Protein AF-A0A662CRV1-F1 (afdb_monomer_lite)

Sequence (107 aa):
MHWSQKKFFLYLAVISISFFSFIIIIAPSELKAALFSPSTQKKQKTIKAYRLKSPIIIDGKLTEEAWRQSGLDDFTQSDPIDGGKPSEKTEVWIAYDENALYVAARL

pLDDT: mean 79.13, std 19.16, range [48.41, 98.12]

Radius of gyration: 34.38 Å; chains: 1; bounding box: 40×75×88 Å

Foldseek 3Di:
DPPPPVVVVVVVVVVVVVVVVVVVVCPPVVVVCVVPVPPPPPPDDDDDAAEDPDDDDPPLDQPDPQNPDWFDFPDADCPPDGRHDDPDGKGWHWYDYPPDIDIHMDD

Secondary structure (DSSP, 8-state):
--SSHHHHHHHHHHHHHHHHSSSSS---HHHHHHHT-----------PPEEPSSPPP-SS---SGGGSSPPB----B-SSSTTBPPSS--EEEEEE-SS-EEEEEE-

Structure (mmCIF, N/CA/C/O backbone):
data_AF-A0A662CRV1-F1
#
_entry.id   AF-A0A662CRV1-F1
#
loop_
_atom_site.group_PDB
_atom_site.id
_atom_site.type_symbol
_atom_site.label_atom_id
_atom_site.label_alt_id
_atom_site.label_comp_id
_atom_site.label_asym_id
_atom_site.label_entity_id
_atom_site.label_seq_id
_atom_site.pdbx_PDB_ins_code
_atom_site.Cartn_x
_atom_site.Cartn_y
_atom_site.Cartn_z
_atom_site.occupancy
_atom_site.B_iso_or_equiv
_atom_site.auth_seq_id
_atom_site.auth_comp_id
_atom_site.auth_asym_id
_atom_site.auth_atom_id
_atom_site.pdbx_PDB_model_num
ATOM 1 N N . MET A 1 1 ? 22.888 -62.833 -73.790 1.00 52.91 1 MET A N 1
ATOM 2 C CA . MET A 1 1 ? 23.392 -61.955 -72.706 1.00 52.91 1 MET A CA 1
ATOM 3 C C . MET A 1 1 ? 22.444 -60.765 -72.522 1.00 52.91 1 MET A C 1
ATOM 5 O O . MET A 1 1 ? 22.654 -59.740 -73.143 1.00 52.91 1 MET A O 1
ATOM 9 N N . HIS A 1 2 ? 21.360 -60.884 -71.743 1.00 55.88 2 HIS A N 1
ATOM 10 C CA . HIS A 1 2 ? 20.420 -59.758 -71.516 1.00 55.88 2 HIS A CA 1
ATOM 11 C C . HIS A 1 2 ? 19.843 -59.720 -70.079 1.00 55.88 2 HIS A C 1
ATOM 13 O O . HIS A 1 2 ? 18.860 -59.035 -69.806 1.00 55.88 2 HIS A O 1
ATOM 19 N N . TRP A 1 3 ? 20.460 -60.459 -69.143 1.00 49.31 3 TRP A N 1
ATOM 20 C CA . TRP A 1 3 ? 19.929 -60.737 -67.795 1.00 49.31 3 TRP A CA 1
ATOM 21 C C . TRP A 1 3 ? 20.591 -59.931 -66.653 1.00 49.31 3 TRP A C 1
ATOM 23 O O . TRP A 1 3 ? 20.144 -60.005 -65.513 1.00 49.31 3 TRP A O 1
ATOM 33 N N . SER A 1 4 ? 21.630 -59.130 -66.934 1.00 57.97 4 SER A N 1
ATOM 34 C CA . SER A 1 4 ? 22.438 -58.472 -65.884 1.00 57.97 4 SER A CA 1
ATOM 35 C C . SER A 1 4 ? 21.973 -57.052 -65.505 1.00 57.97 4 SER A C 1
ATOM 37 O O . SER A 1 4 ? 22.104 -56.636 -64.360 1.00 57.97 4 SER A O 1
ATOM 39 N N . GLN A 1 5 ? 21.339 -56.314 -66.422 1.00 56.28 5 GLN A N 1
ATOM 40 C CA . GLN A 1 5 ? 20.975 -54.903 -66.189 1.00 56.28 5 GLN A CA 1
ATOM 41 C C . GLN A 1 5 ? 19.761 -54.720 -65.258 1.00 56.28 5 GLN A C 1
ATOM 43 O O . GLN A 1 5 ? 19.679 -53.743 -64.519 1.00 56.28 5 GLN A O 1
ATOM 48 N N . LYS A 1 6 ? 18.831 -55.685 -65.228 1.00 52.44 6 LYS A N 1
ATOM 49 C CA . LYS A 1 6 ? 17.603 -55.576 -64.416 1.00 52.44 6 LYS A CA 1
ATOM 50 C C . LYS A 1 6 ? 17.856 -55.744 -62.912 1.00 52.44 6 LYS A C 1
ATOM 52 O O . LYS A 1 6 ? 17.123 -55.185 -62.105 1.00 52.44 6 LYS A O 1
ATOM 57 N N . LYS A 1 7 ? 18.911 -56.473 -62.530 1.00 54.25 7 LYS A N 1
ATOM 58 C CA . LYS A 1 7 ? 19.287 -56.679 -61.121 1.00 54.25 7 LYS A CA 1
ATOM 59 C C . LYS A 1 7 ? 19.965 -55.447 -60.519 1.00 54.25 7 LYS A C 1
ATOM 61 O O . LYS A 1 7 ? 19.757 -55.160 -59.349 1.00 54.25 7 LYS A O 1
ATOM 66 N N . PHE A 1 8 ? 20.699 -54.685 -61.331 1.00 55.56 8 PHE A N 1
ATOM 67 C CA . PHE A 1 8 ? 21.376 -53.459 -60.901 1.00 55.56 8 PHE A CA 1
ATOM 68 C C . PHE A 1 8 ? 20.378 -52.358 -60.492 1.00 55.56 8 PHE A C 1
ATOM 70 O O . PHE A 1 8 ? 20.561 -51.699 -59.473 1.00 55.56 8 PHE A O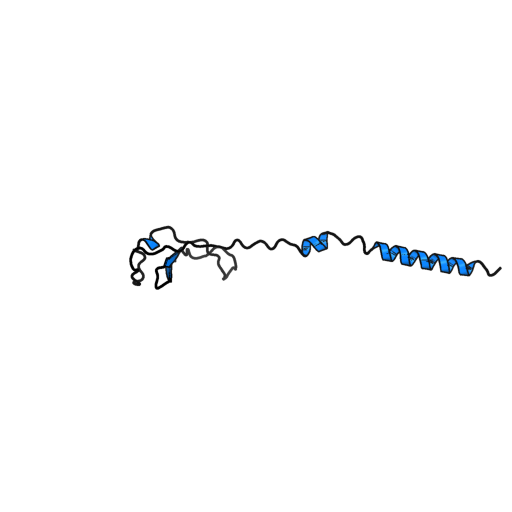 1
ATOM 77 N N . PHE A 1 9 ? 19.262 -52.237 -61.221 1.00 55.31 9 PHE A N 1
ATOM 78 C CA . PHE A 1 9 ? 18.179 -51.302 -60.887 1.00 55.31 9 PHE A CA 1
ATOM 79 C C . PHE A 1 9 ? 17.394 -51.695 -59.626 1.00 55.31 9 PHE A C 1
ATOM 81 O O . PHE A 1 9 ? 16.995 -50.819 -58.861 1.00 55.31 9 PHE A O 1
ATOM 88 N N . LEU A 1 10 ? 17.209 -52.995 -59.368 1.00 55.31 10 LEU A N 1
ATOM 89 C CA . LEU A 1 10 ? 16.529 -53.466 -58.156 1.00 55.31 10 LEU A CA 1
ATOM 90 C C . LEU A 1 10 ? 17.355 -53.220 -56.882 1.00 55.31 10 LEU A C 1
ATOM 92 O O . LEU A 1 10 ? 16.780 -52.885 -55.853 1.00 55.31 10 LEU A O 1
ATOM 96 N N . TYR A 1 11 ? 18.686 -53.333 -56.943 1.00 53.28 11 TYR A N 1
ATOM 97 C CA . TYR A 1 11 ? 19.550 -53.082 -55.781 1.00 53.28 11 TYR A CA 1
ATOM 98 C C . TYR A 1 11 ? 19.682 -51.589 -55.430 1.00 53.28 11 TYR A C 1
ATOM 100 O O . TYR A 1 11 ? 19.754 -51.248 -54.252 1.00 53.28 11 TYR A O 1
ATOM 108 N N . LEU A 1 12 ? 19.645 -50.689 -56.420 1.00 57.19 12 LEU A N 1
ATOM 109 C CA . LEU A 1 12 ? 19.692 -49.238 -56.185 1.00 57.19 12 LEU A CA 1
ATOM 110 C C . LEU A 1 12 ? 18.407 -48.691 -55.535 1.00 57.19 12 LEU A C 1
ATOM 112 O O . LEU A 1 12 ? 18.478 -47.776 -54.718 1.00 57.19 12 LEU A O 1
ATOM 116 N N . ALA A 1 13 ? 17.242 -49.278 -55.832 1.00 50.41 13 ALA A N 1
ATOM 117 C CA . ALA A 1 13 ? 15.963 -48.830 -55.273 1.00 50.41 13 ALA A CA 1
ATOM 118 C C . ALA A 1 13 ? 15.799 -49.160 -53.773 1.00 50.41 13 ALA A C 1
ATOM 120 O O . ALA A 1 13 ? 15.196 -48.386 -53.031 1.00 50.41 13 ALA A O 1
ATOM 121 N N . VAL A 1 14 ? 16.367 -50.276 -53.300 1.00 52.75 14 VAL A N 1
ATOM 122 C CA . VAL A 1 14 ? 16.234 -50.724 -51.897 1.00 52.75 14 VAL A CA 1
ATOM 123 C C . VAL A 1 14 ? 17.159 -49.942 -50.952 1.00 52.75 14 VAL A C 1
ATOM 125 O O . VAL A 1 14 ? 16.805 -49.694 -49.802 1.00 52.75 14 VAL A O 1
ATOM 128 N N . ILE A 1 15 ? 18.312 -49.471 -51.438 1.00 53.84 15 ILE A N 1
ATOM 129 C CA . ILE A 1 15 ? 19.279 -48.703 -50.633 1.00 53.84 15 ILE A CA 1
ATOM 130 C C . ILE A 1 15 ? 18.766 -47.280 -50.331 1.00 53.84 15 ILE A C 1
ATOM 132 O O . ILE A 1 15 ? 19.077 -46.727 -49.277 1.00 53.84 15 ILE A O 1
ATOM 136 N N . SER A 1 16 ? 17.909 -46.707 -51.186 1.00 52.88 16 SER A N 1
ATOM 137 C CA . SER A 1 16 ? 17.360 -45.356 -50.975 1.00 52.88 16 SER A CA 1
ATOM 138 C C . SER A 1 16 ? 16.255 -45.287 -49.912 1.00 52.88 16 SER A C 1
ATOM 140 O O . SER A 1 16 ? 16.074 -44.238 -49.297 1.00 52.88 16 SER A O 1
ATOM 142 N N . ILE A 1 17 ? 15.517 -46.377 -49.679 1.00 53.88 17 ILE A N 1
ATOM 143 C CA . ILE A 1 17 ? 14.407 -46.406 -48.709 1.00 53.88 17 ILE A CA 1
ATOM 144 C C . ILE A 1 17 ? 14.946 -46.620 -47.284 1.00 53.88 17 ILE A C 1
ATOM 146 O O . ILE A 1 17 ? 14.461 -46.005 -46.338 1.00 53.88 17 ILE A O 1
ATOM 150 N N . SER A 1 18 ? 16.029 -47.388 -47.129 1.00 53.19 18 SER A N 1
ATOM 151 C CA . SER A 1 18 ? 16.658 -47.630 -45.822 1.00 53.19 18 SER A CA 1
ATOM 152 C C . SER A 1 18 ? 17.426 -46.424 -45.263 1.00 53.19 18 SER A C 1
ATOM 154 O O . SER A 1 18 ? 17.521 -46.279 -44.047 1.00 53.19 18 SER A O 1
ATOM 156 N N . PHE A 1 19 ? 17.933 -45.522 -46.112 1.00 50.94 19 PHE A N 1
ATOM 157 C CA . P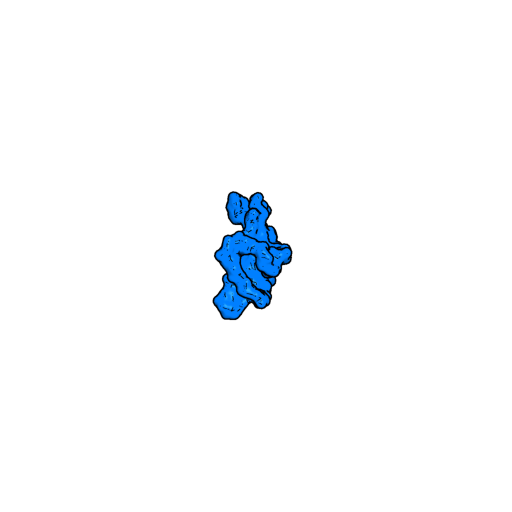HE A 1 19 ? 18.590 -44.289 -45.650 1.00 50.94 19 PHE A CA 1
ATOM 158 C C . PHE A 1 19 ? 17.603 -43.187 -45.242 1.00 50.94 19 PHE A C 1
ATOM 160 O O . PHE A 1 19 ? 17.922 -42.363 -44.388 1.00 50.94 19 PHE A O 1
ATOM 167 N N . PHE A 1 20 ? 16.388 -43.187 -45.796 1.00 48.41 20 PHE A N 1
ATOM 168 C CA . PHE A 1 20 ? 15.380 -42.174 -45.472 1.00 48.41 20 PHE A CA 1
ATOM 169 C C . PHE A 1 20 ? 14.625 -42.479 -44.168 1.00 48.41 20 PHE A C 1
ATOM 171 O O . PHE A 1 20 ? 14.168 -41.567 -43.484 1.00 48.41 20 PHE A O 1
ATOM 178 N N . SER A 1 21 ? 14.561 -43.751 -43.760 1.00 50.28 21 SER A N 1
ATOM 179 C CA . SER A 1 21 ? 13.949 -44.158 -42.487 1.00 50.28 21 SER A CA 1
ATOM 180 C C . SER A 1 21 ? 14.870 -44.029 -41.266 1.00 50.28 21 SER A C 1
ATOM 182 O O . SER A 1 21 ? 14.389 -44.163 -40.144 1.00 50.28 21 SER A O 1
ATOM 184 N N . PHE A 1 22 ? 16.162 -43.721 -41.441 1.00 50.88 22 PHE A N 1
ATOM 185 C CA . PHE A 1 22 ? 17.087 -43.529 -40.314 1.00 50.88 22 PHE A CA 1
ATOM 186 C C . PHE A 1 22 ? 17.210 -42.063 -39.851 1.00 50.88 22 PHE A C 1
ATOM 188 O O . PHE A 1 22 ? 17.685 -41.804 -38.749 1.00 50.88 22 PHE A O 1
ATOM 195 N N . ILE A 1 23 ? 16.720 -41.091 -40.635 1.00 51.41 23 ILE A N 1
ATOM 196 C CA . ILE A 1 23 ? 16.777 -39.659 -40.276 1.00 51.41 23 ILE A CA 1
ATOM 197 C C . ILE A 1 23 ? 15.689 -39.254 -39.261 1.00 51.41 23 ILE A C 1
ATOM 199 O O . ILE A 1 23 ? 15.831 -38.250 -38.571 1.00 51.41 23 ILE A O 1
ATOM 203 N N . ILE A 1 24 ? 14.631 -40.052 -39.080 1.00 52.38 24 ILE A N 1
ATOM 204 C CA . ILE A 1 24 ? 13.512 -39.693 -38.184 1.00 52.38 24 ILE A CA 1
ATOM 205 C C . ILE A 1 24 ? 13.788 -40.045 -36.705 1.00 52.38 24 ILE A C 1
ATOM 207 O O . ILE A 1 24 ? 13.128 -39.516 -35.814 1.00 52.38 24 ILE A O 1
ATOM 211 N N . ILE A 1 25 ? 14.781 -40.891 -36.404 1.00 55.62 25 ILE A N 1
ATOM 212 C CA . ILE A 1 25 ? 15.033 -41.358 -35.023 1.00 55.62 25 ILE A CA 1
ATOM 213 C C . ILE A 1 25 ? 15.991 -40.435 -34.255 1.00 55.62 25 ILE A C 1
ATOM 215 O O . ILE A 1 25 ? 15.979 -40.418 -33.026 1.00 55.62 25 ILE A O 1
ATOM 219 N N . ILE A 1 26 ? 16.754 -39.587 -34.946 1.00 60.94 26 ILE A N 1
ATOM 220 C CA . ILE A 1 26 ? 17.594 -38.568 -34.307 1.00 60.94 26 ILE A CA 1
ATOM 221 C C . ILE A 1 26 ? 16.821 -37.249 -34.288 1.00 60.94 26 ILE A C 1
ATOM 223 O O . ILE A 1 26 ? 17.234 -36.249 -34.867 1.00 60.94 26 ILE A O 1
ATOM 227 N N . ALA A 1 27 ? 15.653 -37.248 -33.643 1.00 60.94 27 ALA A N 1
ATOM 228 C CA . ALA A 1 27 ? 15.053 -35.991 -33.225 1.00 60.94 27 ALA A CA 1
ATOM 229 C C . ALA A 1 27 ? 16.084 -35.298 -32.316 1.00 60.94 27 ALA A C 1
ATOM 231 O O . ALA A 1 27 ? 16.444 -35.882 -31.289 1.00 60.94 27 ALA A O 1
ATOM 232 N N . PRO A 1 28 ? 16.604 -34.108 -32.666 1.00 62.69 28 PRO A N 1
ATOM 233 C CA . PRO A 1 28 ? 17.544 -33.423 -31.798 1.00 62.69 28 PRO A CA 1
ATOM 234 C C . PRO A 1 28 ? 16.819 -33.162 -30.477 1.00 62.69 28 PRO A C 1
ATOM 236 O O . PRO A 1 28 ? 15.818 -32.445 -30.434 1.00 62.69 28 PRO A O 1
ATOM 239 N N . SER A 1 29 ? 17.286 -33.785 -29.393 1.00 58.00 29 SER A N 1
ATOM 240 C CA . SER A 1 29 ? 16.776 -33.565 -28.031 1.00 58.00 29 SER A CA 1
ATOM 241 C C . SER A 1 29 ? 16.802 -32.081 -27.644 1.00 58.00 29 SER A C 1
ATOM 243 O O . SER A 1 29 ? 16.004 -31.640 -26.820 1.00 58.00 29 SER A O 1
ATOM 245 N N . GLU A 1 30 ? 17.650 -31.308 -28.323 1.00 55.50 30 GLU A N 1
ATOM 246 C CA . GLU A 1 30 ? 17.717 -29.846 -28.341 1.00 55.50 30 GLU A CA 1
ATOM 247 C C . GLU A 1 30 ? 16.354 -29.183 -28.646 1.00 55.50 30 GLU A C 1
ATOM 249 O O . GLU A 1 30 ? 15.975 -28.209 -27.998 1.00 55.50 30 GLU A O 1
ATOM 254 N N . LEU A 1 31 ? 15.560 -29.729 -29.584 1.00 55.06 31 LEU A N 1
ATOM 255 C CA . LEU A 1 31 ? 14.278 -29.132 -29.985 1.00 55.06 31 LEU A CA 1
ATOM 256 C C . LEU A 1 31 ? 13.192 -29.328 -28.917 1.00 55.06 31 LEU A C 1
ATOM 258 O O . LEU A 1 31 ? 12.335 -28.466 -28.739 1.00 55.06 31 LEU A O 1
ATOM 262 N N . LYS A 1 32 ? 13.237 -30.431 -28.155 1.00 53.78 32 LYS A N 1
ATOM 263 C CA . LYS A 1 32 ? 12.342 -30.623 -27.001 1.00 53.78 32 LYS A CA 1
ATOM 264 C C . LYS A 1 32 ? 12.690 -29.646 -25.878 1.00 53.78 32 LYS A C 1
ATOM 266 O O . LYS A 1 32 ? 11.781 -29.069 -25.294 1.00 53.78 32 LYS A O 1
ATOM 271 N N . ALA A 1 33 ? 13.976 -29.422 -25.607 1.00 57.31 33 ALA A N 1
ATOM 272 C CA . ALA A 1 33 ? 14.409 -28.493 -24.563 1.00 57.31 33 ALA A CA 1
ATOM 273 C C . ALA A 1 33 ? 13.978 -27.042 -24.847 1.00 57.31 33 ALA A C 1
ATOM 275 O O . ALA A 1 33 ? 13.557 -26.345 -23.929 1.00 57.31 33 ALA A O 1
ATOM 276 N N . ALA A 1 34 ? 13.987 -26.612 -26.115 1.00 60.03 34 ALA A N 1
ATOM 277 C CA . ALA A 1 34 ? 13.499 -25.288 -26.508 1.00 60.03 34 ALA A CA 1
ATOM 278 C C . ALA A 1 34 ? 11.977 -25.113 -26.315 1.00 60.03 34 ALA A C 1
ATOM 280 O O . ALA A 1 34 ? 11.525 -24.026 -25.958 1.00 60.03 34 ALA A O 1
ATOM 281 N N . LEU A 1 35 ? 11.185 -26.176 -26.507 1.00 58.97 35 LEU A N 1
ATOM 282 C CA . LEU A 1 35 ? 9.728 -26.158 -26.289 1.00 58.97 35 LEU A CA 1
ATOM 283 C C . LEU A 1 35 ? 9.338 -26.206 -24.804 1.00 58.97 35 LEU A C 1
ATOM 285 O O . LEU A 1 35 ? 8.253 -25.759 -24.440 1.00 58.97 35 LEU A O 1
ATOM 289 N N . PHE A 1 36 ? 10.221 -26.731 -23.955 1.00 58.53 36 PHE A N 1
ATOM 290 C CA . PHE A 1 36 ? 10.051 -26.807 -22.504 1.00 58.53 36 PHE A CA 1
ATOM 291 C C . PHE A 1 36 ? 11.099 -25.968 -21.778 1.00 58.53 36 PHE A C 1
ATOM 293 O O . PHE A 1 36 ? 11.612 -26.382 -20.737 1.00 58.53 36 PHE A O 1
ATOM 300 N N . SER A 1 37 ? 11.418 -24.785 -22.312 1.00 61.25 37 SER A N 1
ATOM 301 C CA . SER A 1 37 ? 12.139 -23.789 -21.527 1.00 61.25 37 SER A CA 1
ATOM 302 C C . SER A 1 37 ? 11.286 -23.537 -20.281 1.00 61.25 37 SER A C 1
ATOM 304 O O . SER A 1 37 ? 10.125 -23.141 -20.444 1.00 61.25 37 SER A O 1
ATOM 306 N N . PRO A 1 38 ? 11.758 -23.851 -19.057 1.00 61.12 38 PRO A N 1
ATOM 307 C CA . PRO A 1 38 ? 10.985 -23.576 -17.863 1.00 61.12 38 PRO A CA 1
ATOM 308 C C . PRO A 1 38 ? 10.742 -22.077 -17.889 1.00 61.12 38 PRO A C 1
ATOM 310 O O . PRO A 1 38 ? 11.686 -21.302 -17.744 1.00 61.12 38 PRO A O 1
ATOM 313 N N . SER A 1 39 ? 9.494 -21.672 -18.155 1.00 61.12 39 SER A N 1
ATOM 314 C CA . SER A 1 39 ? 9.083 -20.280 -18.044 1.00 61.12 39 SER A CA 1
ATOM 315 C C . SER A 1 39 ? 9.658 -19.812 -16.721 1.00 61.12 39 SER A C 1
ATOM 317 O O . SER A 1 39 ? 9.341 -20.428 -15.698 1.00 61.12 39 SER A O 1
ATOM 319 N N . THR A 1 40 ? 10.566 -18.837 -16.739 1.00 60.28 40 THR A N 1
ATOM 320 C CA . THR A 1 40 ? 11.097 -18.229 -15.524 1.00 60.28 40 THR A CA 1
ATOM 321 C C . THR A 1 40 ? 9.873 -17.842 -14.719 1.00 60.28 40 THR A C 1
ATOM 323 O O . THR A 1 40 ? 9.157 -16.917 -15.097 1.00 60.28 40 THR A O 1
ATOM 326 N N . GLN A 1 41 ? 9.538 -18.641 -13.700 1.00 59.03 41 GLN A N 1
ATOM 327 C CA . GLN A 1 41 ? 8.316 -18.452 -12.939 1.00 59.03 41 GLN A CA 1
ATOM 328 C C . GLN A 1 41 ? 8.483 -17.092 -12.290 1.00 59.03 41 GLN A C 1
ATOM 330 O O . GLN A 1 41 ? 9.281 -16.940 -11.363 1.00 59.03 41 GLN A O 1
ATOM 335 N N . LYS A 1 42 ? 7.823 -16.076 -12.856 1.00 66.25 42 LYS A N 1
ATOM 336 C CA . LYS A 1 42 ? 7.895 -14.707 -12.366 1.00 66.25 42 LYS A CA 1
ATOM 337 C C . LYS A 1 42 ? 7.376 -14.787 -10.943 1.00 66.25 42 LYS A C 1
ATOM 339 O O . LYS A 1 42 ? 6.190 -15.030 -10.733 1.00 66.25 42 LYS A O 1
ATOM 344 N N . LYS A 1 43 ? 8.293 -14.720 -9.976 1.00 73.75 43 LYS A N 1
ATOM 345 C CA . LYS A 1 43 ? 7.983 -14.931 -8.565 1.00 73.75 43 LYS A CA 1
ATOM 346 C C . LYS A 1 43 ? 6.847 -13.982 -8.210 1.00 73.75 43 LYS A C 1
ATOM 348 O O . LYS A 1 43 ? 7.002 -12.767 -8.329 1.00 73.75 43 LYS A O 1
ATOM 353 N N . GLN A 1 44 ? 5.695 -14.537 -7.850 1.00 82.88 44 GLN A N 1
ATOM 354 C CA . GLN A 1 44 ? 4.508 -13.735 -7.605 1.00 82.88 44 GLN A CA 1
ATOM 355 C C . GLN A 1 44 ? 4.752 -12.857 -6.376 1.00 82.88 44 GLN A C 1
ATOM 357 O O . GLN A 1 44 ? 4.916 -13.358 -5.260 1.00 82.88 44 GLN A O 1
ATOM 362 N N . LYS A 1 45 ? 4.837 -11.540 -6.590 1.00 86.69 45 LYS A N 1
ATOM 363 C CA . LYS A 1 45 ? 4.992 -10.572 -5.502 1.00 86.69 45 LYS A CA 1
ATOM 364 C C . LYS A 1 45 ? 3.718 -10.594 -4.662 1.00 86.69 45 LYS A C 1
ATOM 366 O O . LYS A 1 45 ? 2.615 -10.530 -5.194 1.00 86.69 45 LYS A O 1
ATOM 371 N N . THR A 1 46 ? 3.884 -10.733 -3.351 1.00 91.38 46 THR A N 1
ATOM 372 C CA . THR A 1 46 ? 2.783 -10.763 -2.385 1.00 91.38 46 THR A CA 1
ATOM 373 C C . THR A 1 46 ? 3.020 -9.673 -1.355 1.00 91.38 46 THR A C 1
ATOM 375 O O . THR A 1 46 ? 4.137 -9.521 -0.866 1.00 91.38 46 THR A O 1
ATOM 378 N N . ILE A 1 47 ? 1.964 -8.951 -0.999 1.00 91.75 47 ILE A N 1
ATOM 379 C CA . ILE A 1 47 ? 1.956 -7.965 0.079 1.00 91.75 47 ILE A CA 1
ATOM 380 C C . ILE A 1 47 ? 0.956 -8.416 1.144 1.00 91.75 47 ILE A C 1
ATOM 382 O O . ILE A 1 47 ? -0.126 -8.909 0.826 1.00 91.75 47 ILE A O 1
ATOM 386 N N . LYS A 1 48 ? 1.330 -8.293 2.420 1.00 93.31 48 LYS A N 1
ATOM 387 C CA . LYS A 1 48 ? 0.430 -8.601 3.535 1.00 93.31 48 LYS A CA 1
ATOM 388 C C . LYS A 1 48 ? -0.405 -7.369 3.856 1.00 93.31 48 LYS A C 1
ATOM 390 O O . LYS A 1 48 ? 0.153 -6.329 4.190 1.00 93.31 48 LYS A O 1
ATOM 395 N N . ALA A 1 49 ? -1.724 -7.508 3.788 1.00 95.88 49 ALA A N 1
ATOM 396 C CA . ALA A 1 49 ? -2.638 -6.456 4.204 1.00 95.88 49 ALA A CA 1
ATOM 397 C C . ALA A 1 49 ? -2.781 -6.435 5.737 1.00 95.88 49 ALA A C 1
ATOM 399 O O . ALA A 1 49 ? -2.959 -7.481 6.368 1.00 95.88 49 ALA A O 1
ATOM 400 N N . TYR A 1 50 ? -2.709 -5.250 6.338 1.00 96.75 50 TYR A N 1
ATOM 401 C CA . TYR A 1 50 ? -2.883 -5.050 7.776 1.00 96.75 50 TYR A CA 1
ATOM 402 C C . TYR A 1 50 ? -4.373 -4.981 8.136 1.00 96.75 50 TYR A C 1
ATOM 404 O O . TYR A 1 50 ? -5.100 -4.148 7.600 1.00 96.75 50 TYR A O 1
ATOM 412 N N . ARG A 1 51 ? -4.846 -5.818 9.067 1.00 97.50 51 ARG A N 1
ATOM 413 C CA . ARG A 1 51 ? -6.223 -5.706 9.572 1.00 97.50 51 ARG A CA 1
ATOM 414 C C . ARG A 1 51 ? -6.313 -4.563 10.579 1.00 97.50 51 ARG A C 1
ATOM 416 O O . ARG A 1 51 ? -5.627 -4.596 11.599 1.00 97.50 51 ARG A O 1
ATOM 423 N N . LEU A 1 52 ? -7.156 -3.576 10.302 1.00 97.44 52 LEU A N 1
ATOM 424 C CA . LEU A 1 52 ? -7.307 -2.392 11.140 1.00 97.44 52 LEU A CA 1
ATOM 425 C C . LEU A 1 52 ? -7.850 -2.738 12.533 1.00 97.44 52 LEU A C 1
ATOM 427 O O . LEU A 1 52 ? -8.741 -3.571 12.687 1.00 97.44 52 LEU A O 1
ATOM 431 N N . LYS A 1 53 ? -7.304 -2.062 13.550 1.00 95.50 53 LYS A N 1
ATOM 432 C CA . LYS A 1 53 ? -7.810 -2.075 14.936 1.00 95.50 53 LYS A CA 1
ATOM 433 C C . LYS A 1 53 ? -8.633 -0.828 15.268 1.00 95.50 53 LYS A C 1
ATOM 435 O O . LYS A 1 53 ? -9.372 -0.819 16.246 1.00 95.50 53 LYS A O 1
ATOM 440 N N . SER A 1 54 ? -8.476 0.216 14.463 1.00 93.94 54 SER A N 1
ATOM 441 C CA . SER A 1 54 ? -9.148 1.505 14.567 1.00 93.94 54 SER A CA 1
ATOM 442 C C . SER A 1 54 ? -9.397 2.054 13.158 1.00 93.94 54 SER A C 1
ATOM 444 O O . SER A 1 54 ? -8.641 1.702 12.247 1.00 93.94 54 SER A O 1
ATOM 446 N N . PRO A 1 55 ? -10.410 2.915 12.963 1.00 94.19 55 PRO A N 1
ATOM 447 C CA . PRO A 1 55 ? -10.681 3.523 11.662 1.00 94.19 55 PRO A CA 1
ATOM 448 C C . PRO A 1 55 ? -9.481 4.312 11.118 1.00 94.19 55 PRO A C 1
ATOM 450 O O . PRO A 1 55 ? -8.745 4.930 11.888 1.00 94.19 55 PRO A O 1
ATOM 453 N N . ILE A 1 56 ? -9.313 4.310 9.793 1.00 95.12 56 ILE A N 1
ATOM 454 C CA . ILE A 1 56 ? -8.377 5.190 9.076 1.00 95.12 56 ILE A CA 1
ATOM 455 C C . ILE A 1 56 ? -9.064 6.528 8.794 1.00 95.12 56 ILE A C 1
ATOM 457 O O . ILE A 1 56 ? -10.212 6.547 8.342 1.00 95.12 56 ILE A O 1
ATOM 461 N N . ILE A 1 57 ? -8.355 7.640 8.999 1.00 95.75 57 ILE A N 1
ATOM 462 C CA . ILE A 1 57 ? -8.808 8.965 8.572 1.00 95.75 57 ILE A CA 1
ATOM 463 C C . ILE A 1 57 ? -8.147 9.273 7.226 1.00 95.75 57 ILE A C 1
ATOM 465 O O . ILE A 1 57 ? -6.929 9.273 7.098 1.00 95.75 57 ILE A O 1
ATOM 469 N N . ILE A 1 58 ? -8.944 9.544 6.191 1.00 95.69 58 ILE A N 1
ATOM 470 C CA . ILE A 1 58 ? -8.417 9.851 4.852 1.00 95.69 58 ILE A CA 1
ATOM 471 C C . ILE A 1 58 ? -8.114 11.354 4.764 1.00 95.69 58 ILE A C 1
ATOM 473 O O . ILE A 1 58 ? -8.861 12.112 4.151 1.00 95.69 58 ILE A O 1
ATOM 477 N N . ASP A 1 59 ? -7.033 11.793 5.417 1.00 96.81 59 ASP A N 1
ATOM 478 C CA . ASP A 1 59 ? -6.564 13.192 5.412 1.00 96.81 59 ASP A CA 1
ATOM 479 C C . ASP A 1 59 ? -5.220 13.399 4.681 1.00 96.81 59 ASP A C 1
ATOM 481 O O . ASP A 1 59 ? -4.705 14.517 4.617 1.00 96.81 59 ASP A O 1
ATOM 485 N N . GLY A 1 60 ? -4.653 12.326 4.118 1.00 95.69 60 GLY A N 1
ATOM 486 C CA . GLY A 1 60 ? -3.367 12.337 3.418 1.00 95.69 60 GLY A CA 1
ATOM 487 C C . GLY A 1 60 ? -2.143 12.234 4.332 1.00 95.69 60 GLY A C 1
ATOM 488 O O . GLY A 1 60 ? -1.017 12.280 3.837 1.00 95.69 60 GLY A O 1
ATOM 489 N N . LYS A 1 61 ? -2.321 12.077 5.649 1.00 96.25 61 LYS A N 1
ATOM 490 C CA . LYS A 1 61 ? -1.221 11.852 6.589 1.00 96.25 61 LYS A CA 1
ATOM 491 C C . LYS A 1 61 ? -1.117 10.372 6.936 1.00 96.25 61 LYS A C 1
ATOM 493 O O . LYS A 1 61 ? -2.105 9.699 7.178 1.00 96.25 61 LYS A O 1
ATOM 498 N N . LEU A 1 62 ? 0.111 9.867 7.014 1.00 96.50 62 LEU A N 1
ATOM 499 C CA . LEU A 1 62 ? 0.390 8.464 7.333 1.00 96.50 62 LEU A CA 1
ATOM 500 C C . LEU A 1 62 ? 0.716 8.302 8.824 1.00 96.50 62 LEU A C 1
ATOM 502 O O . LEU A 1 62 ? 1.855 8.012 9.189 1.00 96.50 62 LEU A O 1
ATOM 506 N N . THR A 1 63 ? -0.254 8.574 9.702 1.00 95.69 63 THR A N 1
ATOM 507 C CA . THR A 1 63 ? -0.010 8.643 11.165 1.00 95.69 63 THR A CA 1
ATOM 508 C C . THR A 1 63 ? -0.484 7.413 11.938 1.00 95.69 63 THR A C 1
ATOM 510 O O . THR A 1 63 ? 0.021 7.123 13.035 1.00 95.69 63 THR A O 1
ATOM 513 N N . GLU A 1 64 ? -1.422 6.679 11.350 1.00 96.62 64 GLU A N 1
ATOM 514 C CA . GLU A 1 64 ? -2.058 5.486 11.885 1.00 96.62 64 GLU A CA 1
ATOM 515 C C . GLU A 1 64 ? -1.085 4.312 11.990 1.00 96.62 64 GLU A C 1
ATOM 517 O O . GLU A 1 64 ? -0.117 4.194 11.237 1.00 96.62 64 GLU A O 1
ATOM 522 N N . GLU A 1 65 ? -1.358 3.399 12.927 1.00 95.44 65 GLU A N 1
ATOM 523 C CA . GLU A 1 65 ? -0.483 2.253 13.206 1.00 95.44 65 GLU A CA 1
ATOM 524 C C . GLU A 1 65 ? -0.213 1.385 11.972 1.00 95.44 65 GLU A C 1
ATOM 526 O O . GLU A 1 65 ? 0.903 0.889 11.809 1.00 95.44 65 GLU A O 1
ATOM 531 N N . ALA A 1 66 ? -1.201 1.243 11.081 1.00 95.50 66 ALA A N 1
ATOM 532 C CA . ALA A 1 66 ? -1.084 0.456 9.855 1.00 95.50 66 ALA A CA 1
ATOM 533 C C . ALA A 1 66 ? 0.070 0.924 8.943 1.00 95.50 66 ALA A C 1
ATOM 535 O O . ALA A 1 66 ? 0.657 0.102 8.233 1.00 95.50 66 ALA A O 1
ATOM 536 N N . TRP A 1 67 ? 0.420 2.216 9.006 1.00 95.94 67 TRP A N 1
ATOM 537 C CA . TRP A 1 67 ? 1.406 2.879 8.145 1.00 95.94 67 TRP A CA 1
ATOM 538 C C . TRP A 1 67 ? 2.784 3.060 8.797 1.00 95.94 67 TRP A C 1
ATOM 540 O O . TRP A 1 67 ? 3.716 3.521 8.148 1.00 95.94 67 TRP A O 1
ATOM 550 N N . ARG A 1 68 ? 2.942 2.706 10.082 1.00 94.12 68 ARG A N 1
ATOM 551 C CA . ARG A 1 68 ? 4.208 2.897 10.822 1.00 94.12 68 ARG A CA 1
ATOM 552 C C . ARG A 1 68 ? 5.261 1.822 10.555 1.00 94.12 68 ARG A C 1
ATOM 554 O O . ARG A 1 68 ? 6.433 2.028 10.857 1.00 94.12 68 ARG A O 1
ATOM 561 N N . GLN A 1 69 ? 4.845 0.666 10.047 1.00 89.81 69 GLN A N 1
ATOM 562 C CA . GLN A 1 69 ? 5.745 -0.412 9.628 1.00 89.81 69 GLN A CA 1
ATOM 563 C C . GLN A 1 69 ? 6.384 -0.102 8.268 1.00 89.81 69 GLN A C 1
ATOM 565 O O . GLN A 1 69 ? 5.905 0.769 7.548 1.00 89.81 69 GLN A O 1
ATOM 570 N N . SER A 1 70 ? 7.424 -0.839 7.877 1.00 92.38 70 SER A N 1
ATOM 571 C CA . SER A 1 70 ? 8.002 -0.705 6.535 1.00 92.38 70 SER A CA 1
ATOM 572 C C . SER A 1 70 ? 6.972 -1.039 5.453 1.00 92.38 70 SER A C 1
ATOM 574 O O . SER A 1 70 ? 6.343 -2.100 5.502 1.00 92.38 70 SER A O 1
ATOM 576 N N . GLY A 1 71 ? 6.804 -0.132 4.491 1.00 93.69 71 GLY A N 1
ATOM 577 C CA . GLY A 1 71 ? 5.997 -0.369 3.297 1.00 93.69 71 GLY A CA 1
ATOM 578 C C . GLY A 1 71 ? 6.687 -1.327 2.331 1.00 93.69 71 GLY A C 1
ATOM 579 O O . GLY A 1 71 ? 7.887 -1.584 2.436 1.00 93.69 71 GLY A O 1
ATOM 580 N N . LEU A 1 72 ? 5.925 -1.857 1.378 1.00 95.62 72 LEU A N 1
ATOM 581 C CA . LEU A 1 72 ? 6.495 -2.530 0.216 1.00 95.62 72 LEU A CA 1
ATOM 582 C C . LEU A 1 72 ? 7.178 -1.480 -0.664 1.00 95.62 72 LEU A C 1
ATOM 584 O O . LEU A 1 72 ? 6.538 -0.496 -1.022 1.00 95.62 72 LEU A O 1
ATOM 588 N N . ASP A 1 73 ? 8.430 -1.718 -1.040 1.00 94.50 73 ASP A N 1
ATOM 589 C CA . ASP A 1 73 ? 9.242 -0.812 -1.863 1.00 94.50 73 ASP A CA 1
ATOM 590 C C . ASP A 1 73 ? 9.883 -1.484 -3.094 1.00 94.50 73 ASP A C 1
ATOM 592 O O . ASP A 1 73 ? 10.513 -0.824 -3.921 1.00 94.50 73 ASP A O 1
ATOM 596 N N . ASP A 1 74 ? 9.686 -2.793 -3.264 1.00 92.25 74 ASP A N 1
ATOM 597 C CA . ASP A 1 74 ? 10.177 -3.574 -4.405 1.00 92.25 74 ASP A CA 1
ATOM 598 C C . ASP A 1 74 ? 9.290 -3.351 -5.646 1.00 92.25 74 ASP A C 1
ATOM 600 O O . ASP A 1 74 ? 8.586 -4.250 -6.120 1.00 92.25 74 ASP A O 1
ATOM 604 N N . PHE A 1 75 ? 9.290 -2.126 -6.165 1.00 92.69 75 PHE A N 1
ATOM 605 C CA . PHE A 1 75 ? 8.654 -1.766 -7.431 1.00 92.69 75 PHE A CA 1
ATOM 606 C C . PHE A 1 75 ? 9.621 -1.930 -8.606 1.00 92.69 75 PHE A C 1
ATOM 608 O O . PHE A 1 75 ? 10.837 -1.858 -8.456 1.00 92.69 75 PHE A O 1
ATOM 615 N N . THR A 1 76 ? 9.065 -2.159 -9.794 1.00 92.69 76 THR A N 1
ATOM 616 C CA . THR A 1 76 ? 9.799 -2.151 -11.067 1.00 92.69 76 THR A CA 1
ATOM 617 C C . THR A 1 76 ? 9.246 -1.049 -11.944 1.00 92.69 76 THR A C 1
ATOM 619 O O . THR A 1 76 ? 8.037 -0.822 -11.962 1.00 92.69 76 THR A O 1
ATOM 622 N N . GLN A 1 77 ? 10.123 -0.398 -12.686 1.00 93.44 77 GLN A N 1
ATOM 623 C CA . GLN A 1 77 ? 9.751 0.667 -13.596 1.00 93.44 77 GLN A CA 1
ATOM 624 C C . GLN A 1 77 ? 9.222 0.098 -14.913 1.00 93.44 77 GLN A C 1
ATOM 626 O O . GLN A 1 77 ? 9.750 -0.898 -15.395 1.00 93.44 77 GLN A O 1
ATOM 631 N N . SER A 1 78 ? 8.184 0.711 -15.481 1.00 92.12 78 SER A N 1
ATOM 632 C CA . SER A 1 78 ? 7.690 0.381 -16.826 1.00 92.12 78 SER A CA 1
ATOM 633 C C . SER A 1 78 ? 8.221 1.339 -17.897 1.00 92.12 78 SER A C 1
ATOM 635 O O . SER A 1 78 ? 8.415 0.929 -19.036 1.00 92.12 78 SER A O 1
ATOM 637 N N . ASP A 1 79 ? 8.478 2.600 -17.540 1.00 90.06 79 ASP A N 1
ATOM 638 C CA . ASP A 1 79 ? 8.934 3.657 -18.449 1.00 90.06 79 ASP A CA 1
ATOM 639 C C . ASP A 1 79 ? 10.034 4.514 -17.792 1.00 90.06 79 ASP A C 1
ATOM 641 O O . ASP A 1 79 ? 9.933 4.795 -16.596 1.00 90.06 79 ASP A O 1
ATOM 645 N N . PRO A 1 80 ? 11.097 4.931 -18.509 1.00 90.81 80 PRO A N 1
ATOM 646 C CA . PRO A 1 80 ? 11.398 4.613 -19.914 1.00 90.81 80 PRO A CA 1
ATOM 647 C C . PRO A 1 80 ? 12.003 3.221 -20.133 1.00 90.81 80 PRO A C 1
ATOM 649 O O . PRO A 1 80 ? 12.148 2.783 -21.271 1.00 90.81 80 PRO A O 1
ATOM 652 N N . ILE A 1 81 ? 12.402 2.535 -19.060 1.00 93.81 81 ILE A N 1
ATOM 653 C CA . ILE A 1 81 ? 13.039 1.217 -19.123 1.00 93.81 81 ILE A CA 1
ATOM 654 C C . ILE A 1 81 ? 12.148 0.220 -18.390 1.00 93.81 81 ILE A C 1
ATOM 656 O O . ILE A 1 81 ? 12.110 0.214 -17.158 1.00 93.81 81 ILE A O 1
ATOM 660 N N . ASP A 1 82 ? 11.459 -0.629 -19.148 1.00 91.38 82 ASP A N 1
ATOM 661 C CA . ASP A 1 82 ? 10.619 -1.685 -18.588 1.00 91.38 82 ASP A CA 1
ATOM 662 C C . ASP A 1 82 ? 11.453 -2.708 -17.799 1.00 91.38 82 ASP A C 1
ATOM 664 O O . ASP A 1 82 ? 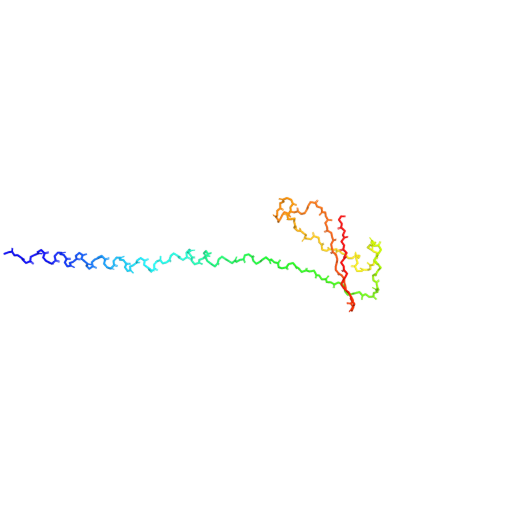12.532 -3.137 -18.215 1.00 91.38 82 ASP A O 1
ATOM 668 N N . GLY A 1 83 ? 10.965 -3.068 -16.615 1.00 89.62 83 GLY A N 1
ATOM 669 C CA . GLY A 1 83 ? 11.656 -3.911 -15.645 1.00 89.62 83 GLY A CA 1
ATOM 670 C C . GLY A 1 83 ? 12.851 -3.245 -14.952 1.00 89.62 83 GLY A C 1
ATOM 671 O O . GLY A 1 83 ? 13.521 -3.907 -14.156 1.00 89.62 83 GLY A O 1
ATOM 672 N N . GLY A 1 84 ? 13.130 -1.967 -15.227 1.00 92.38 84 GLY A N 1
ATOM 673 C CA . GLY A 1 84 ? 14.229 -1.221 -14.617 1.00 92.38 84 GLY A CA 1
ATOM 674 C C . GLY A 1 84 ? 14.038 -0.971 -13.117 1.00 92.38 84 GLY A C 1
ATOM 675 O O . GLY A 1 84 ? 12.945 -1.128 -12.562 1.00 92.38 84 GLY A O 1
ATOM 676 N N . LYS A 1 85 ? 15.116 -0.542 -12.446 1.00 92.75 85 LYS A N 1
ATOM 677 C CA . LYS A 1 85 ? 15.033 -0.037 -11.068 1.00 92.75 85 LYS A CA 1
ATOM 678 C C . LYS A 1 85 ? 14.193 1.253 -11.058 1.00 92.75 85 LYS A C 1
ATOM 680 O O . LYS A 1 85 ? 14.421 2.086 -11.934 1.00 92.75 85 LYS A O 1
ATOM 685 N N . PRO A 1 86 ? 13.278 1.441 -10.091 1.00 93.19 86 PRO A N 1
ATOM 686 C CA . PRO A 1 86 ? 12.461 2.646 -10.011 1.00 93.19 86 PRO A CA 1
ATOM 687 C C . PRO A 1 86 ? 13.329 3.892 -9.794 1.00 93.19 86 PRO A C 1
ATOM 689 O O . PRO A 1 86 ? 14.244 3.881 -8.965 1.00 93.19 86 PRO A O 1
ATOM 692 N N . SER A 1 87 ? 13.038 4.952 -10.550 1.00 93.81 87 SER A N 1
ATOM 693 C CA . SER A 1 87 ? 13.686 6.264 -10.437 1.00 93.81 87 SER A CA 1
ATOM 694 C C . SER A 1 87 ? 13.254 7.031 -9.187 1.00 93.81 87 SER A C 1
ATOM 696 O O . SER A 1 87 ? 14.052 7.777 -8.633 1.00 93.81 87 SER A O 1
ATOM 698 N N . GLU A 1 88 ? 12.021 6.807 -8.729 1.00 92.31 88 GLU A N 1
ATOM 699 C CA . GLU A 1 88 ? 11.435 7.409 -7.527 1.00 92.31 88 GLU A CA 1
ATOM 700 C C . GLU A 1 88 ? 11.218 6.340 -6.452 1.00 92.31 88 GLU A C 1
ATOM 702 O O . GLU A 1 88 ? 10.748 5.232 -6.740 1.00 92.31 88 GLU A O 1
ATOM 707 N N . LYS A 1 89 ? 11.549 6.655 -5.195 1.00 92.94 89 LYS A N 1
ATOM 708 C CA . LYS A 1 89 ? 11.414 5.692 -4.097 1.00 92.94 89 LYS A CA 1
ATOM 709 C C . LYS A 1 89 ? 9.957 5.618 -3.645 1.00 92.94 89 LYS A C 1
ATOM 711 O O . LYS A 1 89 ? 9.516 6.385 -2.806 1.00 92.94 89 LYS A O 1
ATOM 716 N N . THR A 1 90 ? 9.237 4.619 -4.134 1.00 95.31 90 THR A N 1
ATOM 717 C CA . THR A 1 90 ? 7.841 4.399 -3.742 1.00 95.31 90 THR A CA 1
ATOM 718 C C . THR A 1 90 ? 7.736 3.395 -2.596 1.00 95.31 90 THR A C 1
ATOM 720 O O . THR A 1 90 ? 8.262 2.292 -2.693 1.00 95.31 90 THR A O 1
ATOM 723 N N . GLU A 1 91 ? 7.011 3.750 -1.537 1.00 96.56 91 GLU A N 1
ATOM 724 C CA . GLU A 1 91 ? 6.577 2.840 -0.474 1.00 96.56 91 GLU A CA 1
ATOM 725 C C . GLU A 1 91 ? 5.047 2.734 -0.478 1.00 96.56 91 GLU A C 1
ATOM 727 O O . GLU A 1 91 ? 4.351 3.751 -0.503 1.00 96.56 91 GLU A O 1
ATOM 732 N N . VAL A 1 92 ? 4.517 1.507 -0.449 1.00 97.38 92 VAL A N 1
ATOM 733 C CA . VAL A 1 92 ? 3.071 1.233 -0.437 1.00 97.38 92 VAL A CA 1
ATOM 734 C C . VAL A 1 92 ? 2.681 0.340 0.732 1.00 97.38 92 VAL A C 1
ATOM 736 O O . VAL A 1 92 ? 3.348 -0.649 1.042 1.00 97.38 92 VAL A O 1
ATOM 739 N N . TRP A 1 93 ? 1.535 0.651 1.332 1.00 97.69 93 TRP A N 1
ATOM 740 C CA . TRP A 1 93 ? 0.894 -0.151 2.364 1.00 97.69 93 TRP A CA 1
ATOM 741 C C . TRP A 1 93 ? -0.534 -0.495 1.965 1.00 97.69 93 TRP A C 1
ATOM 743 O O . TRP A 1 93 ? -1.217 0.278 1.291 1.00 97.69 93 TRP A O 1
ATOM 753 N N . ILE A 1 94 ? -0.998 -1.647 2.442 1.00 97.56 94 ILE A N 1
ATOM 754 C CA . ILE A 1 94 ? -2.386 -2.075 2.299 1.00 97.56 94 ILE A CA 1
ATOM 755 C C . ILE A 1 94 ? -2.930 -2.397 3.685 1.00 97.56 94 ILE A C 1
ATOM 757 O O . ILE A 1 94 ? -2.306 -3.141 4.444 1.00 97.56 94 ILE A O 1
ATOM 761 N N . ALA A 1 95 ? -4.104 -1.864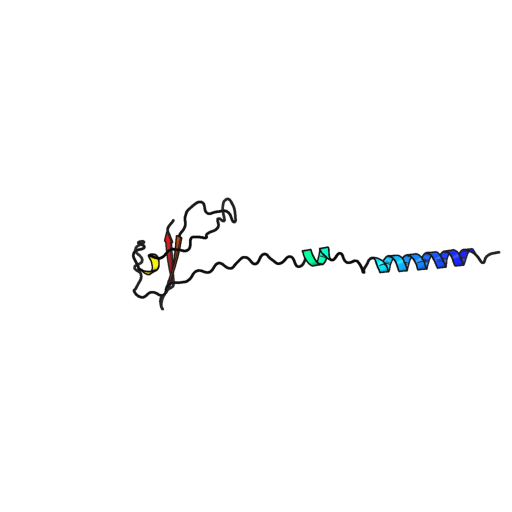 4.004 1.00 97.81 95 ALA A N 1
ATOM 762 C CA . ALA A 1 95 ? -4.861 -2.212 5.197 1.00 97.81 95 ALA A CA 1
ATOM 763 C C . ALA A 1 95 ? -6.321 -2.500 4.847 1.00 97.81 95 ALA A C 1
ATOM 765 O O . ALA A 1 95 ? -6.782 -2.142 3.768 1.00 97.81 95 ALA A O 1
ATOM 766 N N . TYR A 1 96 ? -7.051 -3.168 5.729 1.00 98.12 96 TYR A N 1
ATOM 767 C CA . TYR A 1 96 ? -8.463 -3.471 5.509 1.00 98.12 96 TYR A CA 1
ATOM 768 C C . TYR A 1 96 ? -9.239 -3.583 6.819 1.00 98.12 96 TYR A C 1
ATOM 770 O O . TYR A 1 96 ? -8.676 -3.911 7.869 1.00 98.12 96 TYR A O 1
ATOM 778 N N . ASP A 1 97 ? -10.544 -3.364 6.723 1.00 97.56 97 ASP A N 1
ATOM 779 C CA . ASP A 1 97 ? -11.539 -3.740 7.723 1.00 97.56 97 ASP A CA 1
ATOM 780 C C . ASP A 1 97 ? -12.709 -4.489 7.053 1.00 97.56 97 ASP A C 1
ATOM 782 O O . ASP A 1 97 ? -12.545 -5.073 5.983 1.00 97.56 97 ASP A O 1
ATOM 786 N N . GLU A 1 98 ? -13.870 -4.551 7.704 1.00 97.62 98 GLU A N 1
ATOM 787 C CA . GLU A 1 98 ? -15.061 -5.240 7.182 1.00 97.62 98 GLU A CA 1
ATOM 788 C C . GLU A 1 98 ? -15.746 -4.484 6.033 1.00 97.62 98 GLU A C 1
ATOM 790 O O . GLU A 1 98 ? -16.539 -5.073 5.301 1.00 97.62 98 GLU A O 1
ATOM 795 N N . ASN A 1 99 ? -15.435 -3.198 5.857 1.00 96.94 99 ASN A N 1
ATOM 796 C CA . ASN A 1 99 ? -16.126 -2.305 4.935 1.00 96.94 99 ASN A CA 1
ATOM 797 C C . ASN A 1 99 ? -15.268 -1.942 3.719 1.00 96.94 99 ASN A C 1
ATOM 799 O O . ASN A 1 99 ? -15.815 -1.706 2.641 1.00 96.94 99 ASN A O 1
ATOM 803 N N . ALA A 1 100 ? -13.942 -1.854 3.880 1.00 97.69 100 ALA A N 1
ATOM 804 C CA . ALA A 1 100 ? -13.067 -1.326 2.840 1.00 97.69 100 ALA A CA 1
ATOM 805 C C . ALA A 1 100 ? -11.636 -1.890 2.842 1.00 97.69 100 ALA A C 1
ATOM 807 O O . ALA A 1 100 ? -11.107 -2.387 3.839 1.00 97.69 100 ALA A O 1
ATOM 808 N N . LEU A 1 101 ? -10.994 -1.736 1.679 1.00 97.62 101 LEU A N 1
ATOM 809 C CA . LEU A 1 101 ? -9.556 -1.863 1.473 1.00 97.62 101 LEU A 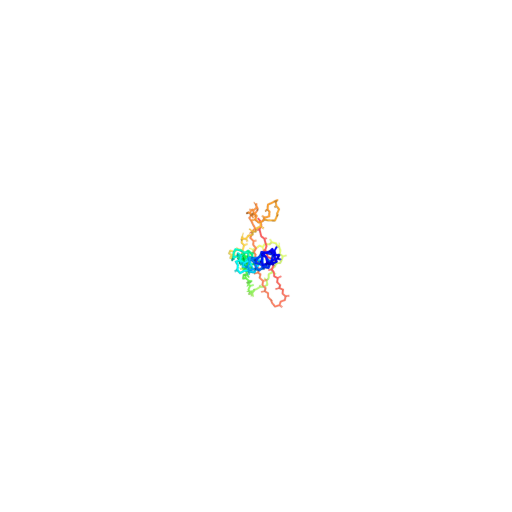CA 1
ATOM 810 C C . LEU A 1 101 ? -8.951 -0.458 1.378 1.00 97.62 101 LEU A C 1
ATOM 812 O O . LEU A 1 101 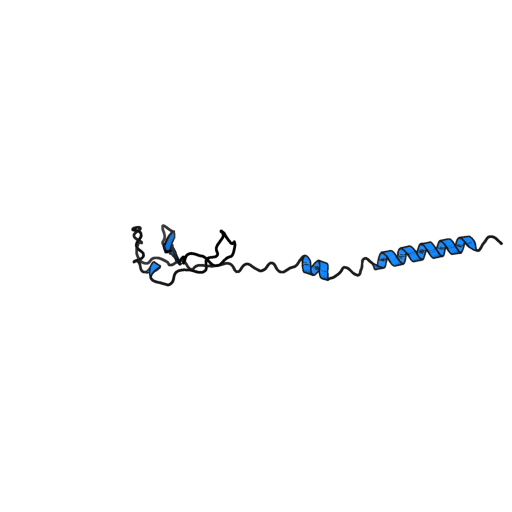? -9.398 0.367 0.583 1.00 97.62 101 LEU A O 1
ATOM 816 N N . TYR A 1 102 ? -7.907 -0.210 2.154 1.00 97.44 102 TYR A N 1
ATOM 817 C CA . TYR A 1 102 ? -7.183 1.052 2.219 1.00 97.44 102 TYR A CA 1
ATOM 818 C C . TYR A 1 102 ? -5.801 0.875 1.607 1.00 97.44 102 TYR A C 1
ATOM 820 O O . TYR A 1 102 ? -5.077 -0.062 1.952 1.00 97.44 102 TYR A O 1
ATOM 828 N N . VAL A 1 103 ? -5.425 1.796 0.725 1.00 97.50 103 VAL A N 1
ATOM 829 C CA . VAL A 1 103 ? -4.106 1.828 0.093 1.00 97.50 103 VAL A CA 1
ATOM 830 C C . VAL A 1 103 ? -3.460 3.166 0.404 1.00 97.50 103 VAL A C 1
ATOM 832 O O . VAL A 1 103 ? -4.028 4.215 0.110 1.00 97.50 103 VAL A O 1
ATOM 835 N N . ALA A 1 104 ? -2.274 3.114 0.995 1.00 97.62 104 ALA A N 1
ATOM 836 C CA . ALA A 1 104 ? -1.438 4.276 1.240 1.00 97.62 104 ALA A CA 1
ATOM 837 C C . ALA A 1 104 ? -0.173 4.175 0.389 1.00 97.62 104 ALA A C 1
ATOM 839 O O . ALA A 1 104 ? 0.388 3.088 0.241 1.00 97.62 104 ALA A O 1
ATOM 840 N N . ALA A 1 105 ? 0.279 5.305 -0.145 1.00 96.81 105 ALA A N 1
ATOM 841 C CA . ALA A 1 105 ? 1.504 5.393 -0.923 1.00 96.81 105 ALA A CA 1
ATOM 842 C C . ALA A 1 105 ? 2.277 6.658 -0.549 1.00 96.81 105 ALA A C 1
ATOM 844 O O . ALA A 1 105 ? 1.682 7.709 -0.302 1.00 96.81 105 ALA A O 1
ATOM 845 N N . ARG A 1 106 ? 3.603 6.548 -0.527 1.00 95.62 106 ARG A N 1
ATOM 846 C CA . ARG A 1 106 ? 4.534 7.666 -0.375 1.00 95.62 106 ARG A CA 1
ATOM 847 C C . ARG A 1 106 ? 5.630 7.531 -1.425 1.00 95.62 106 ARG A C 1
ATOM 849 O O . ARG A 1 106 ? 6.147 6.431 -1.602 1.00 95.62 106 ARG A O 1
ATOM 856 N N . LEU A 1 107 ? 5.948 8.637 -2.089 1.00 92.44 107 LEU A N 1
ATOM 857 C CA . LEU A 1 107 ? 7.032 8.771 -3.061 1.00 92.44 107 LEU A CA 1
ATOM 858 C C . LEU A 1 107 ? 8.147 9.642 -2.468 1.00 92.44 107 LEU A C 1
ATOM 860 O O . LEU A 1 107 ? 7.813 10.465 -1.579 1.00 92.44 107 LEU A O 1
#